Protein AF-A0A820ILN6-F1 (afdb_monomer_lite)

Structure (mmCIF, N/CA/C/O backbone):
data_AF-A0A820ILN6-F1
#
_entry.id   AF-A0A820ILN6-F1
#
loop_
_atom_site.group_PDB
_atom_site.id
_atom_site.type_symbol
_atom_site.label_atom_id
_atom_site.label_alt_id
_atom_site.label_comp_id
_atom_site.label_asym_id
_atom_site.label_entity_id
_atom_site.label_seq_id
_atom_site.pdbx_PDB_ins_code
_atom_site.Cartn_x
_atom_site.Cartn_y
_atom_site.Cartn_z
_atom_site.occupancy
_atom_site.B_iso_or_equiv
_atom_site.auth_seq_id
_atom_site.auth_comp_id
_atom_site.auth_asym_id
_atom_site.auth_atom_id
_atom_site.pdbx_PDB_model_num
ATOM 1 N N . MET A 1 1 ? 11.639 -10.991 -10.383 1.00 61.03 1 MET A N 1
ATOM 2 C CA . MET A 1 1 ? 11.183 -9.773 -9.674 1.00 61.03 1 MET A CA 1
ATOM 3 C C . MET A 1 1 ? 11.660 -8.541 -10.413 1.00 61.03 1 MET A C 1
ATOM 5 O O . MET A 1 1 ? 10.801 -7.845 -10.914 1.00 61.03 1 MET A O 1
ATOM 9 N N . ILE A 1 2 ? 12.972 -8.324 -10.571 1.00 66.06 2 ILE A N 1
ATOM 10 C CA . ILE A 1 2 ? 13.514 -7.172 -11.320 1.00 66.06 2 ILE A CA 1
ATOM 11 C C . ILE A 1 2 ? 13.077 -7.212 -12.797 1.00 66.06 2 ILE A C 1
ATOM 13 O O . ILE A 1 2 ? 12.361 -6.321 -13.225 1.00 66.06 2 ILE A O 1
ATOM 17 N N . ASP A 1 3 ? 13.330 -8.315 -13.508 1.00 73.56 3 ASP A N 1
ATOM 18 C CA . ASP A 1 3 ? 12.931 -8.454 -14.926 1.00 73.56 3 ASP A CA 1
ATOM 19 C C . ASP A 1 3 ? 11.408 -8.410 -15.146 1.00 73.56 3 ASP A C 1
ATOM 21 O O . ASP A 1 3 ? 10.919 -8.015 -16.197 1.00 73.56 3 ASP A O 1
ATOM 25 N N . LEU A 1 4 ? 10.634 -8.827 -14.137 1.00 80.00 4 LEU A N 1
ATOM 26 C CA . LEU A 1 4 ? 9.173 -8.763 -14.193 1.00 80.00 4 LEU A CA 1
ATOM 27 C C . LEU A 1 4 ? 8.667 -7.342 -13.922 1.00 80.00 4 LEU A C 1
ATOM 29 O O . LEU A 1 4 ? 7.604 -6.967 -14.403 1.00 80.00 4 LEU A O 1
ATOM 33 N N . ARG A 1 5 ? 9.416 -6.562 -13.137 1.00 83.75 5 ARG A N 1
ATOM 34 C CA . ARG A 1 5 ? 9.053 -5.198 -12.781 1.00 83.75 5 ARG A CA 1
ATOM 35 C C . ARG A 1 5 ? 9.126 -4.281 -13.982 1.00 83.75 5 ARG A C 1
ATOM 37 O O . ARG A 1 5 ? 8.207 -3.495 -14.114 1.00 83.75 5 ARG A O 1
ATOM 44 N N . GLU A 1 6 ? 10.119 -4.416 -14.859 1.00 84.31 6 GLU A N 1
ATOM 45 C CA . GLU A 1 6 ? 10.233 -3.582 -16.069 1.00 84.31 6 GLU A CA 1
ATOM 46 C C . GLU A 1 6 ? 8.938 -3.560 -16.900 1.00 84.31 6 GLU A C 1
ATOM 48 O O . GLU A 1 6 ? 8.554 -2.519 -17.425 1.00 84.31 6 GLU A O 1
ATOM 53 N N . ALA A 1 7 ? 8.227 -4.690 -16.965 1.00 87.06 7 ALA A N 1
ATOM 54 C CA . ALA A 1 7 ? 6.958 -4.806 -17.681 1.00 87.06 7 ALA A CA 1
ATOM 55 C C . ALA A 1 7 ? 5.720 -4.376 -16.865 1.00 87.06 7 ALA A C 1
ATOM 57 O O . ALA A 1 7 ? 4.650 -4.227 -17.447 1.00 87.06 7 ALA A O 1
ATOM 58 N N . HIS A 1 8 ? 5.851 -4.203 -15.545 1.00 90.69 8 HIS A N 1
ATOM 59 C CA . HIS A 1 8 ? 4.739 -4.037 -14.597 1.00 90.69 8 HIS A CA 1
ATOM 60 C C . HIS A 1 8 ? 5.032 -3.004 -13.487 1.00 90.69 8 HIS A C 1
ATOM 62 O O . HIS A 1 8 ? 4.732 -3.217 -12.306 1.00 90.69 8 HIS A O 1
ATOM 68 N N . ILE A 1 9 ? 5.710 -1.902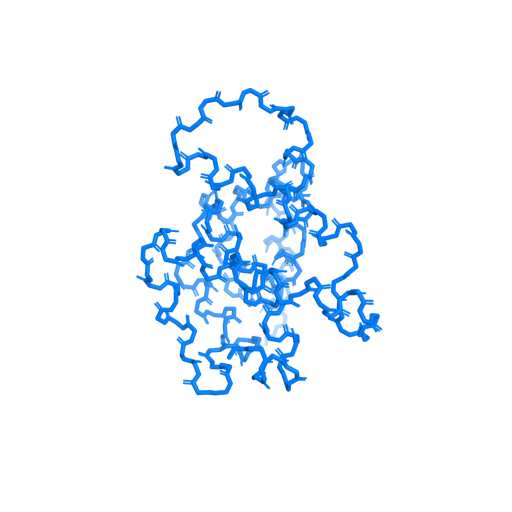 -13.828 1.00 92.12 9 ILE A N 1
ATOM 69 C CA . ILE A 1 9 ? 6.202 -0.920 -12.843 1.00 92.12 9 ILE A CA 1
ATOM 70 C C . ILE A 1 9 ? 5.052 -0.337 -12.014 1.00 92.12 9 ILE A C 1
ATOM 72 O O . ILE A 1 9 ? 5.174 -0.206 -10.794 1.00 92.12 9 ILE A O 1
ATOM 76 N N . GLU A 1 10 ? 3.931 -0.015 -12.656 1.00 91.69 10 GLU A N 1
ATOM 77 C CA . GLU A 1 10 ? 2.773 0.612 -12.016 1.00 91.69 10 GLU A CA 1
ATOM 78 C C . GLU A 1 10 ? 2.076 -0.343 -11.045 1.00 91.69 10 GLU A C 1
ATOM 80 O O . GLU A 1 10 ? 1.772 0.035 -9.911 1.00 91.69 10 GLU A O 1
ATOM 85 N N . GLU A 1 11 ? 1.913 -1.606 -11.429 1.00 93.56 11 GLU A N 1
ATOM 86 C CA . GLU A 1 11 ? 1.317 -2.640 -10.589 1.00 93.56 11 GLU A CA 1
ATOM 87 C C . GLU A 1 11 ? 2.199 -2.931 -9.374 1.00 93.56 11 GLU A C 1
ATOM 89 O O . GLU A 1 11 ? 1.701 -3.048 -8.252 1.00 93.56 11 GLU A O 1
ATOM 94 N N . PHE A 1 12 ? 3.524 -2.975 -9.552 1.00 94.44 12 PHE A N 1
ATOM 95 C CA . PHE A 1 12 ? 4.440 -3.114 -8.422 1.00 94.44 12 PHE A CA 1
ATOM 96 C C . PHE A 1 12 ? 4.459 -1.878 -7.517 1.00 94.44 12 PHE A C 1
ATOM 98 O O . PHE A 1 12 ? 4.624 -2.014 -6.302 1.00 94.44 12 PHE A O 1
ATOM 105 N N . ASN A 1 13 ? 4.305 -0.677 -8.071 1.00 94.94 13 ASN A N 1
ATOM 106 C CA . ASN A 1 13 ? 4.187 0.540 -7.272 1.00 94.94 13 ASN A CA 1
ATOM 107 C C . ASN A 1 13 ? 2.918 0.518 -6.420 1.00 94.94 13 ASN A C 1
ATOM 109 O O . ASN A 1 13 ? 2.958 0.816 -5.225 1.00 94.94 13 ASN A O 1
ATOM 113 N N . MET A 1 14 ? 1.805 0.097 -7.012 1.00 95.06 14 MET A N 1
ATOM 114 C CA . MET A 1 14 ? 0.543 -0.043 -6.304 1.00 95.06 14 MET A CA 1
ATOM 115 C C . MET A 1 14 ? 0.608 -1.127 -5.226 1.00 95.06 14 MET A C 1
ATOM 117 O O . MET A 1 14 ? 0.198 -0.886 -4.089 1.00 95.06 14 MET A O 1
ATOM 121 N N . LEU A 1 15 ? 1.209 -2.278 -5.546 1.00 95.44 15 LEU A N 1
ATOM 122 C CA . LEU A 1 15 ? 1.497 -3.334 -4.579 1.00 95.44 15 LEU A CA 1
ATOM 123 C C . LEU A 1 15 ? 2.282 -2.787 -3.384 1.00 95.44 15 LEU A C 1
ATOM 125 O O . LEU A 1 15 ? 1.942 -3.090 -2.244 1.00 95.44 15 LEU A O 1
ATOM 129 N N . LEU A 1 16 ? 3.310 -1.966 -3.624 1.00 96.62 16 LEU A N 1
ATOM 130 C CA . LEU A 1 16 ? 4.111 -1.389 -2.550 1.00 96.62 16 LEU A CA 1
ATOM 131 C C . LEU A 1 16 ? 3.291 -0.463 -1.645 1.00 96.62 16 LEU A C 1
ATOM 133 O O . LEU A 1 16 ? 3.384 -0.578 -0.424 1.00 96.62 16 LEU A O 1
ATOM 137 N N . ILE A 1 17 ? 2.487 0.435 -2.220 1.00 96.81 17 ILE A N 1
ATOM 138 C CA . ILE A 1 17 ? 1.637 1.355 -1.448 1.00 96.81 17 ILE A CA 1
ATOM 139 C C . ILE A 1 17 ? 0.646 0.567 -0.581 1.00 96.81 17 ILE A C 1
ATOM 141 O O . ILE A 1 17 ? 0.502 0.853 0.613 1.00 96.81 17 ILE A O 1
ATOM 145 N N . LEU A 1 18 ? -0.006 -0.444 -1.159 1.00 96.81 18 LEU A N 1
ATOM 146 C CA . LEU A 1 18 ? -0.985 -1.272 -0.456 1.00 96.81 18 LEU A CA 1
ATOM 147 C C . LEU A 1 18 ? -0.333 -2.126 0.633 1.00 96.81 18 LEU A C 1
ATOM 149 O O . LEU A 1 18 ? -0.839 -2.157 1.751 1.00 96.81 18 LEU A O 1
ATOM 153 N N . LEU A 1 19 ? 0.821 -2.741 0.361 1.00 96.69 19 LEU A N 1
ATOM 154 C CA . LEU A 1 19 ? 1.582 -3.502 1.357 1.00 96.69 19 LEU A CA 1
ATOM 155 C C . LEU A 1 19 ? 2.013 -2.642 2.539 1.00 96.69 19 LEU A C 1
ATOM 157 O O . LEU A 1 19 ? 1.853 -3.041 3.690 1.00 96.69 19 LEU A O 1
ATOM 161 N N . VAL A 1 20 ? 2.564 -1.458 2.271 1.00 97.31 20 VAL A N 1
ATOM 162 C CA . VAL A 1 20 ? 3.013 -0.554 3.334 1.00 97.31 20 VAL A CA 1
ATOM 163 C C . VAL A 1 20 ? 1.829 -0.062 4.164 1.00 97.31 20 VAL A C 1
ATOM 165 O O . VAL A 1 20 ? 1.936 0.036 5.386 1.00 97.31 20 VAL A O 1
ATOM 168 N N . THR A 1 21 ? 0.691 0.208 3.527 1.00 97.31 21 THR A N 1
ATOM 169 C CA . THR A 1 21 ? -0.533 0.608 4.230 1.00 97.31 21 THR A CA 1
ATOM 170 C C . THR A 1 21 ? -1.092 -0.534 5.078 1.00 97.31 21 THR A C 1
ATOM 172 O O . THR A 1 21 ? -1.435 -0.311 6.239 1.00 97.31 21 THR A O 1
ATOM 175 N N . ASP A 1 22 ? -1.130 -1.758 4.550 1.00 97.06 22 ASP A N 1
ATOM 176 C CA . ASP A 1 22 ? -1.593 -2.939 5.283 1.00 97.06 22 ASP A CA 1
ATOM 177 C C . ASP A 1 22 ? -0.718 -3.240 6.506 1.00 97.06 22 ASP A C 1
ATOM 179 O O . ASP A 1 22 ? -1.223 -3.458 7.607 1.00 97.06 22 ASP A O 1
ATOM 183 N N . LEU A 1 23 ? 0.605 -3.137 6.358 1.00 95.56 23 LEU A N 1
ATOM 184 C CA . LEU A 1 23 ? 1.549 -3.257 7.473 1.00 95.56 23 LEU A CA 1
ATOM 185 C C . LEU A 1 23 ? 1.325 -2.193 8.560 1.00 95.56 23 LEU A C 1
ATOM 187 O O . LEU A 1 23 ? 1.593 -2.447 9.732 1.00 95.56 23 LEU A O 1
ATOM 191 N N . LEU A 1 24 ? 0.854 -1.000 8.189 1.00 94.25 24 LEU A N 1
ATOM 192 C CA . LEU A 1 24 ? 0.630 0.097 9.129 1.00 94.25 24 LEU A CA 1
ATOM 193 C C . LEU A 1 24 ? -0.719 0.039 9.845 1.00 94.25 24 LEU A C 1
ATOM 195 O O . LEU A 1 24 ? -0.784 0.398 11.022 1.00 94.25 24 LEU A O 1
ATOM 199 N N . PHE A 1 25 ? -1.780 -0.329 9.129 1.00 94.69 25 PHE A N 1
ATOM 200 C CA . PHE A 1 25 ? -3.157 -0.115 9.579 1.00 94.69 25 PHE A CA 1
ATOM 201 C C . PHE A 1 25 ? -4.057 -1.343 9.479 1.00 94.69 25 PHE A C 1
ATOM 203 O O . PHE A 1 25 ? -5.156 -1.279 10.015 1.00 94.69 25 PHE A O 1
ATOM 210 N N . LYS A 1 26 ? -3.606 -2.437 8.848 1.00 95.19 26 LYS A N 1
ATOM 211 C CA . LYS A 1 26 ? -4.407 -3.635 8.545 1.00 95.19 26 LYS A CA 1
ATOM 212 C C . LYS A 1 26 ? -5.645 -3.301 7.721 1.00 95.19 26 LYS A C 1
ATOM 214 O O . LYS A 1 26 ? -6.719 -3.041 8.260 1.00 95.19 26 LYS A O 1
ATOM 219 N N . ILE A 1 27 ? -5.487 -3.283 6.402 1.00 95.75 27 ILE A N 1
ATOM 220 C CA . ILE A 1 27 ? -6.609 -2.990 5.505 1.00 95.75 27 ILE A CA 1
ATOM 221 C C . ILE A 1 27 ? -7.633 -4.126 5.658 1.00 95.75 27 ILE A C 1
ATOM 223 O O . ILE A 1 27 ? -7.222 -5.285 5.658 1.00 95.75 27 ILE A O 1
ATOM 227 N N . PRO A 1 28 ? -8.941 -3.842 5.794 1.00 95.50 28 PRO A N 1
ATOM 228 C CA . PRO A 1 28 ? -9.945 -4.901 5.812 1.00 95.50 28 PRO A CA 1
ATOM 229 C C . PRO A 1 28 ? -9.848 -5.772 4.557 1.00 95.50 28 PRO A C 1
ATOM 231 O O . PRO A 1 28 ? -9.809 -5.239 3.447 1.00 95.50 28 PRO A O 1
ATOM 234 N N . ASP A 1 29 ? -9.847 -7.095 4.729 1.00 94.06 29 ASP A N 1
ATOM 235 C CA . ASP A 1 29 ? -9.636 -8.049 3.631 1.00 94.06 29 ASP A CA 1
ATOM 236 C C . ASP A 1 29 ? -10.633 -7.846 2.482 1.00 94.06 29 ASP A C 1
ATOM 238 O O . ASP A 1 29 ? -10.255 -7.894 1.314 1.00 94.06 29 ASP A O 1
ATOM 242 N N . GLU A 1 30 ? -11.894 -7.542 2.804 1.00 93.94 30 GLU A N 1
ATOM 243 C CA . GLU A 1 30 ? -12.939 -7.265 1.811 1.00 93.94 30 GLU A CA 1
ATOM 244 C C . GLU A 1 30 ? -12.611 -6.024 0.964 1.00 93.94 30 GLU A C 1
ATOM 246 O O . GLU A 1 30 ? -12.763 -6.041 -0.259 1.00 93.94 30 GLU A O 1
ATOM 251 N N . LEU A 1 31 ? -12.114 -4.953 1.599 1.00 94.38 31 LEU A N 1
ATOM 252 C CA . LEU A 1 31 ? -11.683 -3.744 0.894 1.00 94.38 31 LEU A CA 1
ATOM 253 C C . LEU A 1 31 ? -10.467 -4.033 0.026 1.00 94.38 31 LEU A C 1
ATOM 255 O O . LEU A 1 31 ? -10.400 -3.581 -1.112 1.00 94.38 31 LEU A O 1
ATOM 259 N N . LEU A 1 32 ? -9.508 -4.775 0.568 1.00 95.00 32 LEU A N 1
ATOM 260 C CA . LEU A 1 32 ? -8.281 -5.117 -0.124 1.00 95.00 32 LEU A CA 1
ATOM 261 C C . LEU A 1 32 ? -8.555 -5.970 -1.368 1.00 95.00 32 LEU A C 1
ATOM 263 O O . LEU A 1 32 ? -8.007 -5.677 -2.428 1.00 95.00 32 LEU A O 1
ATOM 267 N N . ASP A 1 33 ? -9.432 -6.971 -1.271 1.00 93.62 33 ASP A N 1
ATOM 268 C CA . ASP A 1 33 ? -9.833 -7.796 -2.414 1.00 93.62 33 ASP A CA 1
ATOM 269 C C . ASP A 1 33 ? -10.549 -6.962 -3.484 1.00 93.62 33 ASP A C 1
ATOM 271 O O . ASP A 1 33 ? -10.202 -7.040 -4.665 1.00 93.62 33 ASP A O 1
ATOM 275 N N . ASN A 1 34 ? -11.462 -6.075 -3.068 1.00 93.50 34 ASN A N 1
ATOM 276 C CA . ASN A 1 34 ? -12.150 -5.171 -3.987 1.00 93.50 34 ASN A CA 1
ATOM 277 C C . ASN A 1 34 ? -11.190 -4.191 -4.676 1.00 93.50 34 ASN A C 1
ATOM 279 O O . ASN A 1 34 ? -11.305 -3.966 -5.879 1.00 93.50 34 ASN A O 1
ATOM 283 N N . VAL A 1 35 ? -10.220 -3.644 -3.939 1.00 93.69 35 VAL A N 1
ATOM 284 C CA . VAL A 1 35 ? -9.171 -2.789 -4.503 1.00 93.69 35 VAL A CA 1
ATOM 285 C C . VAL A 1 35 ? -8.364 -3.560 -5.536 1.00 93.69 35 VAL A C 1
ATOM 287 O O . VAL A 1 35 ? -8.189 -3.065 -6.643 1.00 93.69 35 VAL A O 1
ATOM 290 N N . MET A 1 36 ? -7.923 -4.781 -5.216 1.00 93.50 36 MET A N 1
ATOM 291 C CA . MET A 1 36 ? -7.149 -5.597 -6.153 1.00 93.50 36 MET A CA 1
ATOM 292 C C . MET A 1 36 ? -7.935 -5.957 -7.422 1.00 93.50 36 MET A C 1
ATOM 294 O O . MET A 1 36 ? -7.332 -6.064 -8.493 1.00 93.50 36 MET A O 1
ATOM 298 N N . ASP A 1 37 ? -9.255 -6.138 -7.318 1.00 91.38 37 ASP A N 1
ATOM 299 C CA . ASP A 1 37 ? -10.140 -6.336 -8.471 1.00 91.38 37 ASP A CA 1
ATOM 300 C C . ASP A 1 37 ? -10.222 -5.094 -9.355 1.00 91.38 37 ASP A C 1
ATOM 302 O O . ASP A 1 37 ? -10.011 -5.185 -10.566 1.00 91.38 37 ASP A O 1
ATOM 306 N N . VAL A 1 38 ? -10.514 -3.939 -8.749 1.00 90.69 38 VAL A N 1
ATOM 307 C CA . VAL A 1 38 ? -10.711 -2.665 -9.456 1.00 90.69 38 VAL A CA 1
ATOM 308 C C . VAL A 1 38 ? -9.425 -2.202 -10.131 1.00 90.69 38 VAL A C 1
ATOM 310 O O . VAL A 1 38 ? -9.468 -1.663 -11.234 1.00 90.69 38 VAL A O 1
ATOM 313 N N . THR A 1 39 ? -8.278 -2.423 -9.494 1.00 89.31 39 THR A N 1
ATOM 314 C CA . THR A 1 39 ? -6.981 -2.005 -10.030 1.00 89.31 39 THR A CA 1
ATOM 315 C C . THR A 1 39 ? -6.273 -3.084 -10.842 1.00 89.31 39 THR A C 1
ATOM 317 O O . THR A 1 39 ? -5.176 -2.851 -11.343 1.00 89.31 39 THR A O 1
ATOM 320 N N . HIS A 1 40 ? -6.894 -4.258 -10.990 1.00 88.50 40 HIS A N 1
ATOM 321 C CA . HIS A 1 40 ? -6.380 -5.397 -11.753 1.00 88.50 40 HIS A CA 1
ATOM 322 C C . HIS A 1 40 ? -5.005 -5.921 -11.298 1.00 88.50 40 HIS A C 1
ATOM 324 O O . HIS A 1 40 ? -4.300 -6.567 -12.070 1.00 88.50 40 HIS A O 1
ATOM 330 N N . ILE A 1 41 ? -4.636 -5.723 -10.028 1.00 91.56 41 ILE A N 1
ATOM 331 C CA . ILE A 1 41 ? -3.343 -6.175 -9.482 1.00 91.56 41 ILE A CA 1
ATOM 332 C C . ILE A 1 41 ? -3.400 -7.555 -8.813 1.00 91.56 41 ILE A C 1
ATOM 334 O O . ILE A 1 41 ? -2.419 -7.968 -8.197 1.00 91.56 41 ILE A O 1
ATOM 338 N N . LYS A 1 42 ? -4.520 -8.293 -8.900 1.00 90.25 42 LYS A N 1
ATOM 339 C CA . LYS A 1 42 ? -4.631 -9.658 -8.333 1.00 90.25 42 LYS A CA 1
ATOM 340 C C . LYS A 1 42 ? -3.502 -10.584 -8.799 1.00 90.25 42 LYS A C 1
ATOM 342 O O . LYS A 1 42 ? -3.080 -11.475 -8.056 1.00 90.25 42 LYS A O 1
ATOM 347 N N . SER A 1 43 ? -2.979 -10.338 -9.997 1.00 88.69 43 SER A N 1
ATOM 348 C CA . SER A 1 43 ? -1.776 -10.976 -10.514 1.00 88.69 43 SER A CA 1
ATOM 349 C C . SER A 1 43 ? -0.825 -9.958 -11.129 1.00 88.69 43 SER A C 1
ATOM 351 O O . SER A 1 43 ? -1.260 -9.120 -11.911 1.00 88.69 43 SER A O 1
ATOM 353 N N . ILE A 1 44 ? 0.472 -10.093 -10.854 1.00 89.12 44 ILE A N 1
ATOM 354 C CA . ILE A 1 44 ? 1.529 -9.362 -11.565 1.00 89.12 44 ILE A CA 1
ATOM 355 C C . ILE A 1 44 ? 2.391 -10.395 -12.282 1.00 89.12 44 ILE A C 1
ATOM 357 O O . ILE A 1 44 ? 3.108 -11.171 -11.642 1.00 89.12 44 ILE A O 1
ATOM 361 N N . GLY A 1 45 ? 2.269 -10.472 -13.608 1.00 85.69 45 GLY A N 1
ATOM 362 C CA . GLY A 1 45 ? 2.763 -11.609 -14.385 1.00 85.69 45 GLY A CA 1
ATOM 363 C C . GLY A 1 45 ? 2.252 -12.939 -13.824 1.00 85.69 45 GLY A C 1
ATOM 364 O O . GLY A 1 45 ? 1.051 -13.181 -13.765 1.00 85.69 45 GLY A O 1
ATOM 365 N N . ASN A 1 46 ? 3.173 -13.786 -13.358 1.00 84.38 46 ASN A N 1
ATOM 366 C CA . ASN A 1 46 ? 2.851 -15.091 -12.765 1.00 84.38 46 ASN A CA 1
ATOM 367 C C . ASN A 1 46 ? 2.703 -15.059 -11.230 1.00 84.38 46 ASN A C 1
ATOM 369 O O . ASN A 1 46 ? 2.547 -16.109 -10.606 1.00 84.38 46 ASN A O 1
ATOM 373 N N . LEU A 1 47 ? 2.812 -13.887 -10.598 1.00 86.56 47 LEU A N 1
ATOM 374 C CA . LEU A 1 47 ? 2.717 -13.742 -9.146 1.00 86.56 47 LEU A CA 1
ATOM 375 C C . LEU A 1 47 ? 1.265 -13.518 -8.739 1.00 86.56 47 LEU A C 1
ATOM 377 O O . LEU A 1 47 ? 0.662 -12.534 -9.151 1.00 86.56 47 LEU A O 1
ATOM 381 N N . ASN A 1 48 ? 0.725 -14.394 -7.892 1.00 90.00 48 ASN A N 1
ATOM 382 C CA . ASN A 1 48 ? -0.576 -14.184 -7.265 1.00 90.00 48 ASN A CA 1
ATOM 383 C C . ASN A 1 48 ? -0.408 -13.308 -6.015 1.00 90.00 48 ASN A C 1
ATOM 385 O O . ASN A 1 48 ? 0.177 -13.730 -5.013 1.00 90.00 48 ASN A O 1
ATOM 389 N N . ILE A 1 49 ? -0.924 -12.085 -6.094 1.00 92.25 49 ILE A N 1
ATOM 390 C CA . ILE A 1 49 ? -0.735 -11.047 -5.082 1.00 92.25 49 ILE A CA 1
ATOM 391 C C . ILE A 1 49 ? -1.601 -11.280 -3.843 1.00 92.25 49 ILE A C 1
ATOM 393 O O . ILE A 1 49 ? -1.181 -10.943 -2.737 1.00 92.25 49 ILE A O 1
ATOM 397 N N . ALA A 1 50 ? -2.747 -11.950 -3.971 1.00 90.38 50 ALA A N 1
ATOM 398 C CA . ALA A 1 50 ? -3.592 -12.263 -2.820 1.00 90.38 50 ALA A CA 1
ATOM 399 C C . ALA A 1 50 ? -2.842 -13.106 -1.768 1.00 90.38 50 ALA A C 1
ATOM 401 O O . ALA A 1 50 ? -2.965 -12.872 -0.567 1.00 90.38 50 ALA A O 1
ATOM 402 N N . HIS A 1 51 ? -1.977 -14.032 -2.203 1.00 91.12 51 HIS A N 1
ATOM 403 C CA . HIS A 1 51 ? -1.142 -14.819 -1.286 1.00 91.12 51 HIS A CA 1
ATOM 404 C C . HIS A 1 51 ? -0.104 -13.980 -0.539 1.00 91.12 51 HIS A C 1
ATOM 406 O O . HIS A 1 51 ? 0.260 -14.318 0.586 1.00 91.12 51 HIS A O 1
ATOM 412 N N . VAL A 1 52 ? 0.362 -12.884 -1.140 1.00 93.31 52 VAL A N 1
ATOM 413 C CA . VAL A 1 52 ? 1.281 -11.956 -0.479 1.00 93.31 52 VAL A CA 1
ATOM 414 C C . VAL A 1 52 ? 0.570 -11.281 0.695 1.00 93.31 52 VAL A C 1
ATOM 416 O O . VAL A 1 52 ? 1.111 -11.239 1.799 1.00 93.31 52 VAL A O 1
ATOM 419 N N . PHE A 1 53 ? -0.668 -10.826 0.505 1.00 94.06 53 PHE A N 1
ATOM 420 C CA . PHE A 1 53 ? -1.449 -10.204 1.576 1.00 94.06 53 PHE A CA 1
ATOM 421 C C . PHE A 1 53 ? -1.945 -11.187 2.646 1.00 94.06 53 PHE A C 1
ATOM 423 O O . PHE A 1 53 ? -2.137 -10.789 3.792 1.00 94.06 53 PHE A O 1
ATOM 430 N N . ALA A 1 54 ? -2.064 -12.472 2.319 1.00 92.94 54 ALA A N 1
ATOM 431 C CA . ALA A 1 54 ? -2.360 -13.521 3.294 1.00 92.94 54 ALA A CA 1
ATOM 432 C C . ALA A 1 54 ? -1.137 -13.958 4.129 1.00 92.94 54 ALA A C 1
ATOM 434 O O . ALA A 1 54 ? -1.289 -14.718 5.086 1.00 92.94 54 ALA A O 1
ATOM 435 N N . SER A 1 55 ? 0.076 -13.529 3.763 1.00 94.31 55 SER A N 1
ATOM 436 C CA . SER A 1 55 ? 1.295 -13.904 4.485 1.00 94.31 55 SER A CA 1
ATOM 437 C C . SER A 1 55 ? 1.477 -13.152 5.806 1.00 94.31 55 SER A C 1
ATOM 439 O O . SER A 1 55 ? 0.800 -12.161 6.083 1.00 94.31 55 SER A O 1
ATOM 441 N N . ASP A 1 56 ? 2.393 -13.634 6.646 1.00 94.62 56 ASP A N 1
ATOM 442 C CA . ASP A 1 56 ? 2.742 -12.950 7.886 1.00 94.62 56 ASP A CA 1
ATOM 443 C C . ASP A 1 56 ? 3.440 -11.601 7.632 1.00 94.62 56 ASP A C 1
ATOM 445 O O . ASP A 1 56 ? 3.983 -11.321 6.559 1.00 94.62 56 ASP A O 1
ATOM 449 N N . ASP A 1 57 ? 3.441 -10.749 8.656 1.00 93.62 57 ASP A N 1
ATOM 450 C CA . ASP A 1 57 ? 3.977 -9.391 8.557 1.00 93.62 57 ASP A CA 1
ATOM 451 C C . ASP A 1 57 ? 5.477 -9.349 8.262 1.00 93.62 57 ASP A C 1
ATOM 453 O O . ASP A 1 57 ? 5.951 -8.397 7.638 1.00 93.62 57 ASP A O 1
ATOM 457 N N . GLN A 1 58 ? 6.231 -10.375 8.668 1.00 93.44 58 GLN A N 1
ATOM 458 C CA . GLN A 1 58 ? 7.655 -10.457 8.373 1.00 93.44 58 GLN A CA 1
ATOM 459 C C . GLN A 1 58 ? 7.867 -10.653 6.874 1.00 93.44 58 GLN A C 1
ATOM 461 O O . GLN A 1 58 ? 8.664 -9.933 6.265 1.00 93.44 58 GLN A O 1
ATOM 466 N N . LEU A 1 59 ? 7.131 -11.585 6.267 1.00 94.00 59 LEU A N 1
ATOM 467 C CA . LEU A 1 59 ? 7.209 -11.835 4.834 1.00 94.00 59 LEU A CA 1
ATOM 468 C C . LEU A 1 59 ? 6.702 -10.632 4.029 1.00 94.00 59 LEU A C 1
ATOM 470 O O . LEU A 1 59 ? 7.385 -10.196 3.098 1.00 94.00 59 LEU A O 1
ATOM 474 N N . LYS A 1 60 ? 5.576 -10.028 4.427 1.00 95.38 60 LYS A N 1
ATOM 475 C CA . LYS A 1 60 ? 5.074 -8.778 3.828 1.00 95.38 60 LYS A CA 1
ATOM 476 C C . LYS A 1 60 ? 6.122 -7.674 3.856 1.00 95.38 60 LYS A C 1
ATOM 478 O O . LYS A 1 60 ? 6.361 -7.026 2.838 1.00 95.38 60 LYS A O 1
ATOM 483 N N . LEU A 1 61 ? 6.780 -7.479 4.998 1.00 95.56 61 LEU A N 1
ATOM 484 C CA . LEU A 1 61 ? 7.820 -6.469 5.152 1.00 95.56 61 LEU A CA 1
ATOM 485 C C . LEU A 1 61 ? 9.026 -6.764 4.255 1.00 95.56 61 LEU A C 1
ATOM 487 O O . LEU A 1 61 ? 9.532 -5.848 3.606 1.00 95.56 61 LEU A O 1
ATOM 491 N N . MET A 1 62 ? 9.470 -8.020 4.164 1.00 94.56 62 MET A N 1
ATOM 492 C CA . MET A 1 62 ? 10.554 -8.420 3.258 1.00 94.56 62 MET A CA 1
ATOM 493 C C . MET A 1 62 ? 10.203 -8.138 1.793 1.00 94.56 62 MET A C 1
ATOM 495 O O . MET A 1 62 ? 11.018 -7.561 1.070 1.00 94.56 62 MET A O 1
ATOM 499 N N . ILE A 1 63 ? 8.987 -8.488 1.367 1.00 94.75 63 ILE A N 1
ATOM 500 C CA . ILE A 1 63 ? 8.507 -8.242 0.003 1.00 94.75 63 ILE A CA 1
ATOM 501 C C . ILE A 1 63 ? 8.424 -6.740 -0.268 1.00 94.75 63 ILE A C 1
ATOM 503 O O . ILE A 1 63 ? 8.987 -6.277 -1.257 1.00 94.75 63 ILE A O 1
ATOM 507 N N . ALA A 1 64 ? 7.809 -5.962 0.625 1.00 96.38 64 ALA A N 1
ATOM 508 C CA . ALA A 1 64 ? 7.709 -4.511 0.481 1.00 96.38 64 ALA A CA 1
ATOM 509 C C . ALA A 1 64 ? 9.096 -3.853 0.378 1.00 96.38 64 ALA A C 1
ATOM 511 O O . ALA A 1 64 ? 9.321 -2.973 -0.449 1.00 96.38 64 ALA A O 1
ATOM 512 N N . SER A 1 65 ? 10.062 -4.335 1.157 1.00 95.50 65 SER A N 1
ATOM 513 C CA . SER A 1 65 ? 11.444 -3.845 1.128 1.00 95.50 65 SER A CA 1
ATOM 514 C C . SER A 1 65 ? 12.150 -4.159 -0.186 1.00 95.50 65 SER A C 1
ATOM 516 O O . SER A 1 65 ? 12.869 -3.314 -0.717 1.00 95.50 65 SER A O 1
ATOM 518 N N . LEU A 1 66 ? 11.923 -5.358 -0.730 1.00 94.25 66 LEU A N 1
ATOM 519 C CA . LEU A 1 66 ? 12.460 -5.763 -2.024 1.00 94.25 66 LEU A CA 1
ATOM 520 C C . LEU A 1 66 ? 11.857 -4.927 -3.159 1.00 94.25 66 LEU A C 1
ATOM 522 O O . LEU A 1 66 ? 12.601 -4.395 -3.977 1.00 94.25 66 LEU A O 1
ATOM 526 N N . VAL A 1 67 ? 10.531 -4.754 -3.176 1.00 94.81 67 VAL A N 1
ATOM 527 C CA . VAL A 1 67 ? 9.842 -3.924 -4.179 1.00 94.81 67 VAL A CA 1
ATOM 528 C C . VAL A 1 67 ? 10.312 -2.472 -4.093 1.00 94.81 67 VAL A C 1
ATOM 530 O O . VAL A 1 67 ? 10.593 -1.858 -5.118 1.00 94.81 67 VAL A O 1
ATOM 533 N N . HIS A 1 68 ? 10.469 -1.932 -2.883 1.00 96.06 68 HIS A N 1
ATOM 534 C CA . HIS A 1 68 ? 10.996 -0.586 -2.671 1.00 96.06 68 HIS A CA 1
ATOM 535 C C . HIS A 1 68 ? 12.444 -0.435 -3.165 1.00 96.06 68 HIS A C 1
ATOM 537 O O . HIS A 1 68 ? 12.793 0.578 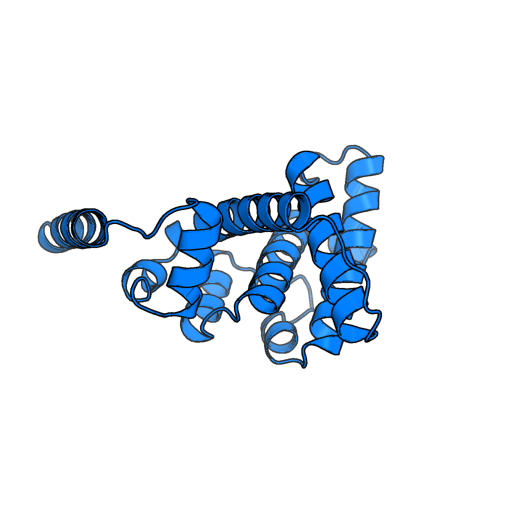-3.770 1.00 96.06 68 HIS A O 1
ATOM 543 N N . ALA A 1 69 ? 13.298 -1.439 -2.940 1.00 94.12 69 ALA A N 1
ATOM 544 C CA . ALA A 1 69 ? 14.660 -1.441 -3.468 1.00 94.12 69 ALA A CA 1
ATOM 545 C C . ALA A 1 69 ? 14.676 -1.449 -5.004 1.00 94.12 69 ALA A C 1
ATOM 547 O O . ALA A 1 69 ? 15.482 -0.740 -5.597 1.00 94.12 69 ALA A O 1
ATOM 548 N N . SER A 1 70 ? 13.766 -2.184 -5.648 1.00 92.25 70 SER A N 1
ATOM 549 C CA . SER A 1 70 ? 13.605 -2.131 -7.104 1.00 92.25 70 SER A CA 1
ATOM 550 C C . SER A 1 70 ? 13.075 -0.775 -7.579 1.00 92.25 70 SER A C 1
ATOM 552 O O . SER A 1 70 ? 13.611 -0.225 -8.527 1.00 92.25 70 SER A O 1
ATOM 554 N N . ALA A 1 71 ? 12.118 -0.169 -6.870 1.00 93.31 71 ALA A N 1
ATOM 555 C CA . ALA A 1 71 ? 11.611 1.168 -7.195 1.00 93.31 71 ALA A CA 1
ATOM 556 C C . ALA A 1 71 ? 12.684 2.266 -7.120 1.00 93.31 71 ALA A C 1
ATOM 558 O O . ALA A 1 71 ? 12.571 3.301 -7.775 1.00 93.31 71 ALA A O 1
ATOM 559 N N . ARG A 1 72 ? 13.743 2.047 -6.330 1.00 93.75 72 ARG A N 1
ATOM 560 C CA . ARG A 1 72 ? 14.908 2.933 -6.313 1.00 93.75 72 ARG A CA 1
ATOM 561 C C . ARG A 1 72 ? 15.654 2.916 -7.647 1.00 93.75 72 ARG A C 1
ATOM 563 O O . ARG A 1 72 ? 16.103 3.975 -8.063 1.00 93.75 72 ARG A O 1
ATOM 570 N N . ILE A 1 73 ? 15.782 1.750 -8.283 1.00 91.94 73 ILE A N 1
ATOM 571 C CA . ILE A 1 73 ? 16.449 1.607 -9.585 1.00 91.94 73 ILE A CA 1
ATOM 572 C C . ILE A 1 73 ? 15.686 2.431 -10.620 1.00 91.94 73 ILE A C 1
ATOM 574 O O . ILE A 1 73 ? 16.272 3.327 -11.214 1.00 91.94 73 ILE A O 1
ATOM 578 N N . ASP A 1 74 ? 14.368 2.236 -10.718 1.00 91.25 74 ASP A N 1
ATOM 579 C CA . ASP A 1 74 ? 13.513 2.998 -11.635 1.00 91.25 74 ASP A CA 1
ATOM 580 C C . ASP A 1 74 ? 13.660 4.514 -11.443 1.00 91.25 74 ASP A C 1
ATOM 582 O O . ASP A 1 74 ? 13.678 5.276 -12.407 1.00 91.25 74 ASP A O 1
ATOM 586 N N . ARG A 1 75 ? 13.768 4.969 -10.188 1.00 91.31 75 ARG A N 1
ATOM 587 C CA . ARG A 1 75 ? 13.959 6.387 -9.870 1.00 91.31 75 ARG A CA 1
ATOM 588 C C . ARG A 1 75 ? 15.347 6.876 -10.274 1.00 91.31 75 ARG A C 1
ATOM 590 O O . ARG A 1 75 ? 15.461 7.939 -10.874 1.00 91.31 75 ARG A O 1
ATOM 597 N N . ASP A 1 76 ? 16.390 6.122 -9.937 1.00 91.56 76 ASP A N 1
ATOM 598 C CA . ASP A 1 76 ? 17.774 6.468 -10.267 1.00 91.56 76 ASP A CA 1
ATOM 599 C C . ASP A 1 76 ? 17.983 6.473 -11.808 1.00 91.56 76 ASP A C 1
ATOM 601 O O . ASP A 1 76 ? 18.802 7.240 -12.319 1.00 91.56 76 ASP A O 1
ATOM 605 N N . GLU A 1 77 ? 17.174 5.710 -12.556 1.00 91.19 77 GLU A N 1
ATOM 606 C CA . GLU A 1 77 ? 17.103 5.689 -14.027 1.00 91.19 77 GLU A CA 1
ATOM 607 C C . GLU A 1 77 ? 16.110 6.702 -14.640 1.00 91.19 77 GLU A C 1
ATOM 609 O O . GLU A 1 77 ? 16.048 6.842 -15.860 1.00 91.19 77 GLU A O 1
ATOM 614 N N . ASN A 1 78 ? 15.377 7.469 -13.823 1.00 88.50 78 ASN A N 1
ATOM 615 C CA . ASN A 1 78 ? 14.331 8.419 -14.239 1.00 88.50 78 ASN A CA 1
ATOM 616 C C . ASN A 1 78 ? 13.210 7.794 -15.094 1.00 88.50 78 ASN A C 1
ATOM 618 O O . ASN A 1 78 ? 12.734 8.405 -16.056 1.00 88.50 78 ASN A O 1
ATOM 622 N N . HIS A 1 79 ? 12.771 6.583 -14.751 1.00 91.06 79 HIS A N 1
ATOM 623 C CA . HIS A 1 79 ? 11.661 5.928 -15.435 1.00 91.06 79 HIS A CA 1
ATOM 624 C C . HIS A 1 79 ? 10.359 6.759 -15.312 1.00 91.06 79 HIS A C 1
ATOM 626 O O . HIS A 1 79 ? 10.053 7.237 -14.217 1.00 91.06 79 HIS A O 1
ATOM 632 N N . PRO A 1 80 ? 9.540 6.908 -16.377 1.00 88.06 80 PRO A N 1
ATOM 633 C CA . PRO A 1 80 ? 8.319 7.727 -16.349 1.00 88.06 80 PRO A CA 1
ATOM 634 C C . PRO A 1 80 ? 7.320 7.360 -15.245 1.00 88.06 80 PRO A C 1
ATOM 636 O O . PRO A 1 80 ? 6.733 8.241 -14.625 1.00 88.06 80 PRO A O 1
ATOM 639 N N . SER A 1 81 ? 7.154 6.062 -14.986 1.00 89.50 81 SER A N 1
ATOM 640 C CA . SER A 1 81 ? 6.268 5.539 -13.935 1.00 89.50 81 SER A CA 1
ATOM 641 C C . SER A 1 81 ? 6.960 5.391 -12.569 1.00 89.50 81 SER A C 1
ATOM 643 O O . SER A 1 81 ? 6.419 4.735 -11.682 1.00 89.50 81 SER A O 1
ATOM 645 N N . ALA A 1 82 ? 8.166 5.939 -12.375 1.00 90.31 82 ALA A N 1
ATOM 646 C CA . ALA A 1 82 ? 8.825 5.928 -11.070 1.00 90.31 82 ALA A CA 1
ATOM 647 C C . ALA A 1 82 ? 8.050 6.780 -10.051 1.00 90.31 82 ALA A C 1
ATOM 649 O O . ALA A 1 82 ? 7.369 7.748 -10.394 1.00 90.31 82 ALA A O 1
ATOM 650 N N . PHE A 1 83 ? 8.173 6.441 -8.766 1.00 92.19 83 PHE A N 1
ATOM 651 C CA . PHE A 1 83 ? 7.581 7.261 -7.713 1.00 92.19 83 PHE A CA 1
ATOM 652 C C . PHE A 1 83 ? 8.159 8.673 -7.715 1.00 92.19 83 PHE A C 1
ATOM 654 O O . PHE A 1 83 ? 9.373 8.863 -7.799 1.00 92.19 83 PHE A O 1
ATOM 661 N N . TYR A 1 84 ? 7.292 9.657 -7.489 1.00 93.06 84 TYR A N 1
ATOM 662 C CA . TYR A 1 84 ? 7.743 11.007 -7.192 1.00 93.06 84 TYR A CA 1
ATOM 663 C C . TYR A 1 84 ? 8.507 11.041 -5.857 1.00 93.06 84 TYR A C 1
ATOM 665 O O . TYR A 1 84 ? 8.198 10.300 -4.916 1.00 93.06 84 TYR A O 1
ATOM 673 N N . ASP A 1 85 ? 9.490 11.939 -5.752 1.00 92.81 85 ASP A N 1
ATOM 674 C CA . ASP A 1 85 ? 10.479 11.940 -4.663 1.00 92.81 85 ASP A CA 1
ATOM 675 C C . ASP A 1 85 ? 9.867 11.909 -3.264 1.00 92.81 85 ASP A C 1
ATOM 677 O O . ASP A 1 85 ? 10.328 11.190 -2.375 1.00 92.81 85 ASP A O 1
ATOM 681 N N . LYS A 1 86 ? 8.813 12.696 -3.051 1.00 94.69 86 LYS A N 1
ATOM 682 C CA . LYS A 1 86 ? 8.180 12.823 -1.739 1.00 94.69 86 LYS A CA 1
ATOM 683 C C . LYS A 1 86 ? 7.493 11.522 -1.297 1.00 94.69 86 LYS A C 1
ATOM 685 O O . LYS A 1 86 ? 7.612 11.168 -0.123 1.00 94.69 86 LYS A O 1
ATOM 690 N N . LEU A 1 87 ? 6.856 10.775 -2.199 1.00 95.50 87 LEU A N 1
ATOM 691 C CA . LEU A 1 87 ? 6.287 9.462 -1.880 1.00 95.50 87 LEU A CA 1
ATOM 692 C C . LEU A 1 87 ? 7.374 8.412 -1.689 1.00 95.50 87 LEU A C 1
ATOM 694 O O . LEU A 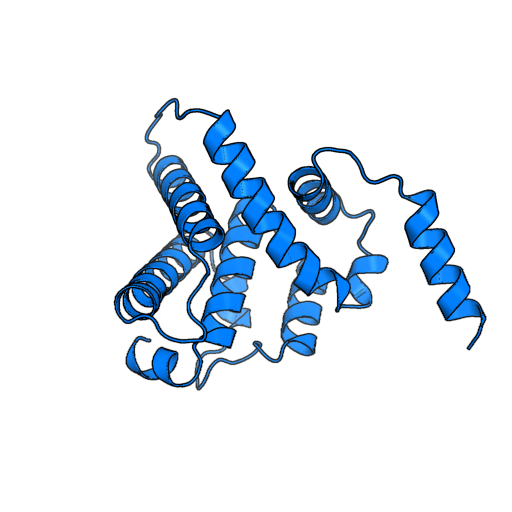1 87 ? 7.345 7.697 -0.690 1.00 95.50 87 LEU A O 1
ATOM 698 N N . PHE A 1 88 ? 8.369 8.370 -2.578 1.00 96.62 88 PHE A N 1
ATOM 699 C CA . PHE A 1 88 ? 9.492 7.441 -2.455 1.00 96.62 88 PHE A CA 1
ATOM 700 C C . PHE A 1 88 ? 10.193 7.576 -1.091 1.00 96.62 88 PHE A C 1
ATOM 702 O O . PHE A 1 88 ? 10.367 6.599 -0.358 1.00 96.62 88 PHE A O 1
ATOM 709 N N . ASN A 1 89 ? 10.519 8.809 -0.695 1.00 95.88 89 ASN A N 1
ATOM 710 C CA . ASN A 1 89 ? 11.146 9.086 0.597 1.00 95.88 89 ASN A CA 1
ATOM 711 C C . ASN A 1 89 ? 10.223 8.738 1.778 1.00 95.88 89 ASN A C 1
ATOM 713 O O . ASN A 1 89 ? 10.692 8.253 2.808 1.00 95.88 89 ASN A O 1
ATOM 717 N N . SER A 1 90 ? 8.911 8.939 1.638 1.00 96.62 90 SER A N 1
ATOM 718 C CA . SER A 1 90 ? 7.939 8.581 2.679 1.00 96.62 90 SER A CA 1
ATOM 719 C C . SER A 1 90 ? 7.849 7.069 2.879 1.00 96.62 90 SER A C 1
ATOM 721 O O . SER A 1 90 ? 7.909 6.597 4.015 1.00 96.62 90 SER A O 1
ATOM 723 N N . LEU A 1 91 ? 7.799 6.300 1.787 1.00 96.81 91 LEU A N 1
ATOM 724 C CA . LEU A 1 91 ? 7.845 4.836 1.816 1.00 96.81 91 LEU A CA 1
ATOM 725 C C . LEU A 1 91 ? 9.145 4.342 2.467 1.00 96.81 91 LEU A C 1
ATOM 727 O O . LEU A 1 91 ? 9.093 3.482 3.347 1.00 96.81 91 LEU A O 1
ATOM 731 N N . SER A 1 92 ? 10.290 4.948 2.127 1.00 96.31 92 SER A N 1
ATOM 732 C CA . SER A 1 92 ? 11.586 4.656 2.760 1.00 96.31 92 SER A CA 1
ATOM 733 C C . SER A 1 92 ? 11.550 4.846 4.282 1.00 96.31 92 SER A C 1
ATOM 735 O O . SER A 1 92 ? 11.998 3.970 5.029 1.00 96.31 92 SER A O 1
ATOM 737 N N . ILE A 1 93 ? 11.024 5.983 4.756 1.00 95.12 93 ILE A N 1
ATOM 738 C CA . ILE A 1 93 ? 10.934 6.308 6.189 1.00 95.12 93 ILE A CA 1
ATOM 739 C C . ILE A 1 93 ? 10.033 5.301 6.908 1.00 95.12 93 ILE A C 1
ATOM 741 O O . ILE A 1 93 ? 10.417 4.762 7.949 1.00 95.12 93 ILE A O 1
ATOM 745 N N . VAL A 1 94 ? 8.856 5.022 6.344 1.00 94.94 94 VAL A N 1
ATOM 746 C CA . VAL A 1 94 ? 7.882 4.099 6.932 1.00 94.94 94 VAL A CA 1
ATOM 747 C C . VAL A 1 94 ? 8.450 2.684 7.026 1.00 94.94 94 VAL A C 1
ATOM 749 O O . VAL A 1 94 ? 8.422 2.099 8.110 1.00 94.94 94 VAL A O 1
ATOM 752 N N . LEU A 1 95 ? 9.008 2.151 5.936 1.00 94.94 95 LEU A N 1
ATOM 753 C CA . LEU A 1 95 ? 9.588 0.805 5.905 1.00 94.94 95 LEU A CA 1
ATOM 754 C C . LEU A 1 95 ? 10.757 0.666 6.879 1.00 94.94 95 LEU A C 1
ATOM 756 O O . LEU A 1 95 ? 10.818 -0.298 7.639 1.00 94.94 95 LEU A O 1
ATOM 760 N N . THR A 1 96 ? 11.648 1.659 6.917 1.00 92.88 96 THR A N 1
ATOM 761 C CA . THR A 1 96 ? 12.778 1.672 7.857 1.00 92.88 96 THR A CA 1
ATOM 762 C C . THR A 1 96 ? 12.293 1.629 9.304 1.00 92.88 96 THR A C 1
ATOM 764 O O . THR A 1 96 ? 12.851 0.903 10.128 1.00 92.88 96 THR A O 1
ATOM 767 N N . ASN A 1 97 ? 11.245 2.388 9.629 1.00 91.19 97 ASN A N 1
ATOM 768 C CA . ASN A 1 97 ? 10.655 2.364 10.960 1.00 91.19 97 ASN A CA 1
ATOM 769 C C . ASN A 1 97 ? 10.003 1.000 11.270 1.00 91.19 97 ASN A C 1
ATOM 771 O O . ASN A 1 97 ? 10.218 0.469 12.356 1.00 91.19 97 ASN A O 1
ATOM 775 N N . GLN A 1 98 ? 9.282 0.396 10.319 1.00 90.69 98 GLN A N 1
ATOM 776 C CA . GLN A 1 98 ? 8.688 -0.939 10.488 1.00 90.69 98 GLN A CA 1
ATOM 777 C C . GLN A 1 98 ? 9.746 -2.027 10.731 1.00 90.69 98 GLN A C 1
ATOM 779 O O . GLN A 1 98 ? 9.629 -2.808 11.673 1.00 90.69 98 GLN A O 1
ATOM 784 N N . MET A 1 99 ? 10.845 -2.023 9.971 1.00 89.81 99 MET A N 1
ATOM 785 C CA . MET A 1 99 ? 11.973 -2.939 10.194 1.00 89.81 99 MET A CA 1
ATOM 786 C C . MET A 1 99 ? 12.583 -2.809 11.587 1.00 89.81 99 MET A C 1
ATOM 788 O O . MET A 1 99 ? 12.938 -3.813 12.207 1.00 89.81 99 MET A O 1
ATOM 792 N N . ARG A 1 100 ? 12.719 -1.580 12.094 1.00 87.75 100 ARG A N 1
ATOM 793 C CA . ARG A 1 100 ? 13.269 -1.331 13.435 1.00 87.75 100 ARG A CA 1
ATOM 794 C C . ARG A 1 100 ? 12.352 -1.851 14.531 1.00 87.75 100 ARG A C 1
ATOM 796 O O . ARG A 1 100 ? 12.853 -2.438 15.490 1.00 87.75 100 ARG A O 1
ATOM 803 N N . GLN A 1 101 ? 11.041 -1.660 14.372 1.00 85.44 101 GLN A N 1
ATOM 804 C CA . GLN A 1 101 ? 10.035 -2.196 15.289 1.00 85.44 101 GLN A CA 1
ATOM 805 C C . GLN A 1 101 ? 10.082 -3.725 15.310 1.00 85.44 101 GLN A C 1
ATOM 807 O O . GLN A 1 101 ? 10.145 -4.314 16.387 1.00 85.44 101 GLN A O 1
ATOM 812 N N . PHE A 1 102 ? 10.176 -4.359 14.138 1.00 82.19 102 PHE A N 1
ATOM 813 C CA . PHE A 1 102 ? 10.314 -5.812 14.031 1.00 82.19 102 PHE A CA 1
ATOM 814 C C . PHE A 1 102 ? 11.621 -6.327 14.661 1.00 82.19 102 PHE A C 1
ATOM 816 O O . PHE A 1 102 ? 11.642 -7.342 15.351 1.00 82.19 102 PHE A O 1
ATOM 823 N N . SER A 1 103 ? 12.717 -5.581 14.499 1.00 81.06 103 SER A N 1
ATOM 824 C CA . SER A 1 103 ? 14.041 -5.924 15.040 1.00 81.06 103 SER A CA 1
ATOM 825 C C . SER A 1 103 ? 14.219 -5.562 16.524 1.00 81.06 103 SER A C 1
ATOM 827 O O . SER A 1 103 ? 15.349 -5.555 17.014 1.00 81.06 103 SER A O 1
ATOM 829 N N . SER A 1 104 ? 13.141 -5.202 17.242 1.00 70.00 104 SER A N 1
ATOM 830 C CA . SER A 1 104 ? 13.155 -4.782 18.660 1.00 70.00 104 SER A CA 1
ATOM 831 C C . SER A 1 104 ? 14.183 -3.686 18.984 1.00 70.00 104 SER A C 1
ATOM 833 O O . SER A 1 104 ? 14.668 -3.558 20.110 1.00 70.00 104 SER A O 1
ATOM 835 N N . SER A 1 105 ? 14.546 -2.879 17.987 1.00 64.69 105 SER A N 1
ATOM 836 C CA . SER A 1 105 ? 15.548 -1.832 18.130 1.00 64.69 105 SER A CA 1
ATOM 837 C C . SER A 1 105 ? 14.861 -0.564 18.621 1.00 64.69 105 SER A C 1
ATOM 839 O O . SER A 1 105 ? 14.365 0.232 17.822 1.00 64.69 105 SER A O 1
ATOM 841 N N . ASN A 1 106 ? 14.823 -0.384 19.946 1.00 53.75 106 ASN A N 1
ATOM 842 C CA . ASN A 1 106 ? 14.308 0.822 20.599 1.00 53.75 106 ASN A CA 1
ATOM 843 C C . ASN A 1 106 ? 15.101 2.048 20.128 1.00 53.75 106 ASN A C 1
ATOM 845 O O . ASN A 1 106 ? 16.145 2.397 20.677 1.00 53.75 106 ASN A O 1
ATOM 849 N N . THR A 1 107 ? 14.608 2.709 19.087 1.00 55.44 107 THR A N 1
ATOM 850 C CA . THR A 1 107 ? 15.145 3.981 18.621 1.00 55.44 107 THR A CA 1
ATOM 851 C C . THR A 1 107 ? 14.029 5.008 18.677 1.00 55.44 107 THR A C 1
ATOM 853 O O . THR A 1 107 ? 13.051 4.920 17.942 1.00 55.44 107 THR A O 1
ATOM 856 N N . ASN A 1 108 ? 14.184 5.983 19.577 1.00 51.56 108 ASN A N 1
ATOM 857 C CA . ASN A 1 108 ? 13.368 7.192 19.633 1.00 51.56 108 ASN A CA 1
ATOM 858 C C . ASN A 1 108 ? 13.608 7.993 18.346 1.00 51.56 108 ASN A C 1
ATOM 860 O O . ASN A 1 108 ? 14.476 8.862 18.295 1.00 51.56 108 ASN A O 1
ATOM 864 N N . GLN A 1 109 ? 12.905 7.654 17.269 1.00 56.62 109 GLN A N 1
ATOM 865 C CA . GLN A 1 109 ? 12.893 8.477 16.067 1.00 56.62 109 GLN A CA 1
ATOM 866 C C . GLN A 1 109 ? 11.952 9.671 16.256 1.00 56.62 109 GLN A C 1
ATOM 868 O O . GLN A 1 109 ? 11.001 9.624 17.033 1.00 56.62 109 GLN A O 1
ATOM 873 N N . ASN A 1 110 ? 12.233 10.757 15.530 1.00 62.22 110 ASN A N 1
ATOM 874 C CA . ASN A 1 110 ? 11.380 11.941 15.449 1.00 62.22 110 ASN A CA 1
ATOM 875 C C . ASN A 1 110 ? 9.961 11.545 15.010 1.00 62.22 110 ASN A C 1
ATOM 877 O O . ASN A 1 110 ? 9.690 11.424 13.813 1.00 62.22 110 ASN A O 1
ATOM 881 N N . ASN A 1 111 ? 9.052 11.394 15.979 1.00 72.31 111 ASN A N 1
ATOM 882 C CA . ASN A 1 111 ? 7.654 11.010 15.758 1.00 72.31 111 ASN A CA 1
ATOM 883 C C . ASN A 1 111 ? 6.949 11.893 14.711 1.00 72.31 111 ASN A C 1
ATOM 885 O O . ASN A 1 111 ? 6.076 11.409 13.996 1.00 72.31 111 ASN A O 1
ATOM 889 N N . GLY A 1 112 ? 7.360 13.161 14.574 1.00 82.31 112 GLY A N 1
ATOM 890 C CA . GLY A 1 112 ? 6.826 14.087 13.570 1.00 82.31 112 GLY A CA 1
ATOM 891 C C . GLY A 1 112 ? 7.105 13.665 12.123 1.00 82.31 112 GLY A C 1
ATOM 892 O O . GLY A 1 112 ? 6.173 13.595 11.330 1.00 82.31 112 GLY A O 1
ATOM 893 N N . LEU A 1 113 ? 8.354 13.314 11.792 1.00 86.44 113 LEU A N 1
ATOM 894 C CA . LEU A 1 113 ? 8.741 12.914 10.428 1.00 86.44 113 LEU A CA 1
ATOM 895 C C . LEU A 1 113 ? 8.088 11.595 10.012 1.00 86.44 113 LEU A C 1
ATOM 897 O O . LEU A 1 113 ? 7.650 11.444 8.876 1.00 86.44 113 LEU A O 1
ATOM 901 N N . ILE A 1 114 ? 7.995 10.642 10.944 1.00 89.19 114 ILE A N 1
ATOM 902 C CA . ILE A 1 114 ? 7.298 9.376 10.695 1.00 89.19 114 ILE A CA 1
ATOM 903 C C . ILE A 1 114 ? 5.808 9.635 10.471 1.00 89.19 114 ILE A C 1
ATOM 905 O O . ILE A 1 114 ? 5.222 9.041 9.571 1.00 89.19 114 ILE A O 1
ATOM 909 N N . SER A 1 115 ? 5.192 10.513 11.269 1.00 90.50 115 SER A N 1
ATOM 910 C CA . SER A 1 115 ? 3.782 10.870 11.097 1.00 90.50 115 SER A CA 1
ATOM 911 C C . SER A 1 115 ? 3.529 11.508 9.729 1.00 90.50 115 SER A C 1
ATOM 913 O O . SER A 1 115 ? 2.625 11.083 9.018 1.00 90.50 115 SER A O 1
ATOM 915 N N . GLU A 1 116 ? 4.364 12.462 9.311 1.00 92.44 116 GLU A N 1
ATOM 916 C CA . GLU A 1 116 ? 4.247 13.087 7.989 1.00 92.44 116 GLU A CA 1
ATOM 917 C C . GLU A 1 116 ? 4.406 12.064 6.853 1.00 92.44 116 GLU A C 1
ATOM 919 O O . GLU A 1 116 ? 3.586 12.023 5.935 1.00 92.44 116 GLU A O 1
ATOM 924 N N . ALA A 1 117 ? 5.403 11.179 6.950 1.00 94.44 117 ALA A N 1
ATOM 925 C CA . ALA A 1 117 ? 5.608 10.110 5.977 1.00 94.44 117 ALA A CA 1
ATOM 926 C C . ALA A 1 117 ? 4.395 9.166 5.895 1.00 94.44 117 ALA A C 1
ATOM 928 O O . ALA A 1 117 ? 3.941 8.832 4.800 1.00 94.44 117 ALA A O 1
ATOM 929 N N . LYS A 1 118 ? 3.816 8.781 7.043 1.00 94.81 118 LYS A N 1
ATOM 930 C CA . LYS A 1 118 ? 2.578 7.989 7.085 1.00 94.81 118 LYS A CA 1
ATOM 931 C C . LYS A 1 118 ? 1.418 8.723 6.417 1.00 94.81 118 LYS A C 1
ATOM 933 O O . LYS A 1 118 ? 0.670 8.091 5.681 1.00 94.81 118 LYS A O 1
ATOM 938 N N . SER A 1 119 ? 1.268 10.030 6.640 1.00 94.50 119 SER A N 1
ATOM 939 C CA . SER A 1 119 ? 0.212 10.832 6.009 1.00 94.50 119 SER A CA 1
ATOM 940 C C . SER A 1 119 ? 0.315 10.841 4.490 1.00 94.50 119 SER A C 1
ATOM 942 O O . SER A 1 119 ? -0.704 10.690 3.827 1.00 94.50 119 SER A O 1
ATOM 944 N N . ILE A 1 120 ? 1.525 10.947 3.936 1.00 95.88 120 ILE A N 1
ATOM 945 C CA . ILE A 1 120 ? 1.742 10.904 2.482 1.00 95.88 120 ILE A CA 1
ATOM 946 C C . ILE A 1 120 ? 1.340 9.537 1.922 1.00 95.88 120 ILE A C 1
ATOM 948 O O . ILE A 1 120 ? 0.553 9.480 0.984 1.00 95.88 120 ILE A O 1
ATOM 952 N N . VAL A 1 121 ? 1.789 8.439 2.539 1.00 96.25 121 VAL A N 1
ATOM 953 C CA . VAL A 1 121 ? 1.391 7.082 2.116 1.00 96.25 121 VAL A CA 1
ATOM 954 C C . VAL A 1 121 ? -0.128 6.895 2.204 1.00 96.25 121 VAL A C 1
ATOM 956 O O . VAL A 1 121 ? -0.740 6.361 1.281 1.00 96.25 121 VAL A O 1
ATOM 959 N N . CYS A 1 122 ? -0.755 7.386 3.278 1.00 94.75 122 CYS A N 1
ATOM 960 C CA . CYS A 1 122 ? -2.204 7.294 3.447 1.00 94.75 122 CYS A CA 1
ATOM 961 C C . CYS A 1 122 ? -2.972 8.152 2.434 1.00 94.75 122 CYS A C 1
ATOM 963 O O . CYS A 1 122 ? -4.065 7.776 2.036 1.00 94.75 122 CYS A O 1
ATOM 965 N N . LEU A 1 123 ? -2.439 9.294 1.999 1.00 93.56 123 LEU A N 1
ATOM 966 C CA . LEU A 1 123 ? -3.075 10.098 0.953 1.00 93.56 123 LEU A CA 1
ATOM 967 C C . LEU A 1 123 ? -3.091 9.362 -0.389 1.00 93.56 123 LEU A C 1
ATOM 969 O O . LEU A 1 123 ? -4.108 9.391 -1.076 1.00 93.56 123 LEU A O 1
ATOM 973 N N . GLU A 1 124 ? -2.004 8.679 -0.736 1.00 94.50 124 GLU A N 1
ATOM 974 C CA . GLU A 1 124 ? -1.917 7.907 -1.979 1.00 94.50 124 GLU A CA 1
ATOM 975 C C . GLU A 1 124 ? -2.852 6.699 -1.964 1.00 94.50 124 GLU A C 1
ATOM 977 O O . GLU A 1 124 ? -3.639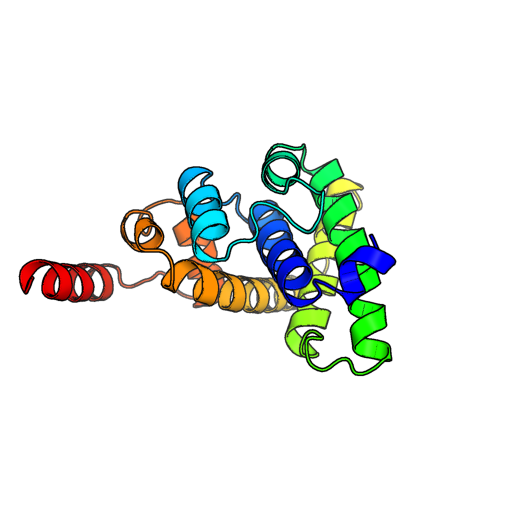 6.508 -2.889 1.00 94.50 124 GLU A O 1
ATOM 982 N N . VAL A 1 125 ? -2.852 5.914 -0.882 1.00 95.00 125 VAL A N 1
ATOM 983 C CA . VAL A 1 125 ? -3.747 4.749 -0.796 1.00 95.00 125 VAL A CA 1
ATOM 984 C C . VAL A 1 125 ? -5.223 5.162 -0.759 1.00 95.00 125 VAL A C 1
ATOM 986 O O . VAL A 1 125 ? -6.074 4.479 -1.318 1.00 95.00 125 VAL A O 1
ATOM 989 N N . MET A 1 126 ? -5.537 6.323 -0.177 1.00 92.94 126 MET A N 1
ATOM 990 C CA . MET A 1 126 ? -6.892 6.871 -0.178 1.00 92.94 126 MET A CA 1
ATOM 991 C C . MET A 1 126 ? -7.385 7.213 -1.583 1.00 92.94 126 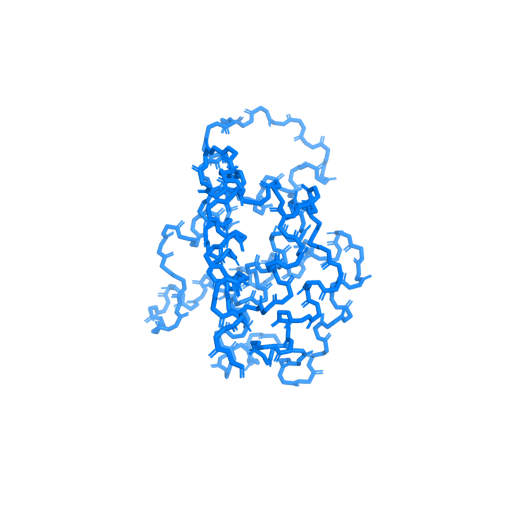MET A C 1
ATOM 993 O O . MET A 1 126 ? -8.565 7.016 -1.862 1.00 92.94 126 MET A O 1
ATOM 997 N N . GLN A 1 127 ? -6.513 7.689 -2.478 1.00 89.88 127 GLN A N 1
ATOM 998 C CA . GLN A 1 127 ? -6.888 7.912 -3.879 1.00 89.88 127 GLN A CA 1
ATOM 999 C C . GLN A 1 127 ? -7.280 6.596 -4.559 1.00 89.88 127 GLN A C 1
ATOM 1001 O O . GLN A 1 127 ? -8.254 6.565 -5.308 1.00 89.88 127 GLN A O 1
ATOM 1006 N N . VAL A 1 128 ? -6.585 5.501 -4.234 1.00 91.50 128 VAL A N 1
ATOM 1007 C CA . VAL A 1 128 ? -6.937 4.156 -4.709 1.00 91.50 128 VAL A CA 1
ATOM 1008 C C . VAL A 1 128 ? -8.282 3.705 -4.135 1.00 91.50 128 VAL A C 1
ATOM 1010 O O . VAL A 1 128 ? -9.157 3.255 -4.874 1.00 91.50 128 VAL A O 1
ATOM 1013 N N . PHE A 1 129 ? -8.489 3.876 -2.829 1.00 92.06 129 PHE A N 1
ATOM 1014 C CA . PHE A 1 129 ? -9.724 3.464 -2.161 1.00 92.06 129 PHE A CA 1
ATOM 1015 C C . PHE A 1 129 ? -10.958 4.213 -2.657 1.00 92.06 129 PHE A C 1
ATOM 1017 O O . PHE A 1 129 ? -12.014 3.610 -2.801 1.00 92.06 129 PHE A O 1
ATOM 1024 N N . ILE A 1 130 ? -10.835 5.503 -2.971 1.00 89.31 130 ILE A N 1
ATOM 1025 C CA . ILE A 1 130 ? -11.944 6.318 -3.489 1.00 89.31 130 ILE A CA 1
ATOM 1026 C C . ILE A 1 130 ? -12.489 5.771 -4.819 1.00 89.31 130 ILE A C 1
ATOM 1028 O O . ILE A 1 130 ? -13.662 5.971 -5.122 1.00 89.31 130 ILE A O 1
ATOM 1032 N N . MET A 1 131 ? -11.685 5.039 -5.594 1.00 86.19 131 MET A N 1
ATOM 1033 C CA . MET A 1 131 ? -12.151 4.388 -6.826 1.00 86.19 131 MET A CA 1
ATOM 1034 C C . MET A 1 131 ? -12.966 3.109 -6.572 1.00 86.19 131 MET A C 1
ATOM 1036 O O . MET A 1 131 ? -13.570 2.574 -7.499 1.00 86.19 131 MET A O 1
ATOM 1040 N N . CYS A 1 132 ? -12.996 2.609 -5.336 1.00 87.88 132 CYS A N 1
ATOM 1041 C CA . CYS A 1 132 ? -13.595 1.330 -4.976 1.00 87.88 132 CYS A CA 1
ATOM 1042 C C . CYS A 1 132 ? -14.949 1.552 -4.286 1.00 87.88 132 CYS A C 1
ATOM 1044 O O . CYS A 1 132 ? -14.975 2.069 -3.171 1.00 87.88 132 CYS A O 1
ATOM 1046 N N . PRO A 1 133 ? -16.091 1.138 -4.865 1.00 83.94 133 PRO A N 1
ATOM 1047 C CA . PRO A 1 133 ? -17.406 1.373 -4.260 1.00 83.94 133 PRO A CA 1
ATOM 1048 C C . PRO A 1 133 ? -17.537 0.838 -2.826 1.00 83.94 133 PRO A C 1
ATOM 1050 O O . PRO A 1 133 ? -18.199 1.454 -1.988 1.00 83.94 133 PRO A O 1
ATOM 1053 N N . LEU A 1 134 ? -16.864 -0.278 -2.520 1.00 88.88 134 LEU A N 1
ATOM 1054 C CA . LEU A 1 134 ? -16.891 -0.899 -1.197 1.00 88.88 134 LEU A CA 1
ATOM 1055 C C . LEU A 1 134 ? -16.252 -0.013 -0.114 1.00 88.88 134 LEU A C 1
ATOM 1057 O O . LEU A 1 134 ? -16.693 -0.040 1.035 1.00 88.88 134 LEU A O 1
ATOM 1061 N N . PHE A 1 135 ? -15.288 0.842 -0.471 1.00 89.00 135 PHE A N 1
ATOM 1062 C CA . PHE A 1 135 ? -14.669 1.793 0.459 1.00 89.00 135 PHE A CA 1
ATOM 1063 C C . PHE A 1 135 ? -15.713 2.650 1.185 1.00 89.00 135 PHE A C 1
ATOM 1065 O O . PHE A 1 135 ? -15.628 2.849 2.395 1.00 89.00 135 PHE A O 1
ATOM 1072 N N . TYR A 1 136 ? -16.747 3.101 0.476 1.00 86.06 136 TYR A N 1
ATOM 1073 C CA . TYR A 1 136 ? -17.781 3.960 1.051 1.00 86.06 136 TYR A CA 1
ATOM 1074 C C . TYR A 1 136 ? -18.697 3.235 2.036 1.00 86.06 136 TYR A C 1
ATOM 1076 O O . TYR A 1 136 ? -19.240 3.860 2.947 1.00 86.06 136 TYR A O 1
ATOM 1084 N N . THR A 1 137 ? -18.839 1.917 1.893 1.00 88.50 137 THR A N 1
ATOM 1085 C CA . THR A 1 137 ? -19.546 1.086 2.878 1.00 88.50 137 THR A CA 1
ATOM 1086 C C . THR A 1 137 ? -18.696 0.800 4.114 1.00 88.50 137 THR A C 1
ATOM 1088 O O . THR A 1 137 ? -19.242 0.634 5.201 1.00 88.50 137 THR A O 1
ATOM 1091 N N . LEU A 1 138 ? -17.367 0.822 3.967 1.00 88.75 138 LEU A N 1
ATOM 1092 C CA . LEU A 1 138 ? -16.396 0.532 5.023 1.00 88.75 138 LEU A CA 1
ATOM 1093 C C . LEU A 1 138 ? -15.798 1.793 5.662 1.00 88.75 138 LEU A C 1
ATOM 1095 O O . LEU A 1 138 ? -14.861 1.704 6.445 1.00 88.75 138 LEU A O 1
ATOM 1099 N N . ILE A 1 139 ? -16.346 2.978 5.387 1.00 84.75 139 ILE A N 1
ATOM 1100 C CA . ILE A 1 139 ? -15.843 4.245 5.943 1.00 84.75 139 ILE A CA 1
ATOM 1101 C C . ILE A 1 139 ? -15.890 4.292 7.484 1.00 84.75 139 ILE A C 1
ATOM 1103 O O . ILE A 1 139 ? -15.102 4.996 8.119 1.00 84.75 139 ILE A O 1
ATOM 1107 N N . ASP A 1 140 ? -16.818 3.532 8.072 1.00 83.94 140 ASP A N 1
ATOM 1108 C CA . ASP A 1 140 ? -17.032 3.426 9.516 1.00 83.94 140 ASP A CA 1
ATOM 1109 C C . ASP A 1 140 ? -16.133 2.345 10.166 1.00 83.94 140 ASP A C 1
ATOM 1111 O O . ASP A 1 140 ? -16.051 2.277 11.395 1.00 83.94 140 ASP A O 1
ATOM 1115 N N . ASP A 1 141 ? -15.418 1.534 9.372 1.00 91.69 141 ASP A N 1
ATOM 1116 C CA . ASP A 1 141 ? -14.448 0.548 9.863 1.00 91.69 141 ASP A CA 1
ATOM 1117 C C . ASP A 1 141 ? -13.272 1.235 10.580 1.00 91.69 141 ASP A C 1
ATOM 1119 O O . ASP A 1 141 ? -12.755 2.263 10.135 1.00 91.69 141 ASP A O 1
ATOM 1123 N N . SER A 1 142 ? -12.818 0.676 11.708 1.00 91.19 142 SER A N 1
ATOM 1124 C CA . SER A 1 142 ? -11.793 1.311 12.548 1.00 91.19 142 SER A CA 1
ATOM 1125 C C . SER A 1 142 ? -10.445 1.477 11.848 1.00 91.19 142 SER A C 1
ATOM 1127 O O . SER A 1 142 ? -9.741 2.466 12.094 1.00 91.19 142 SER A O 1
ATOM 1129 N N . ASN A 1 143 ? -10.078 0.533 10.985 1.00 93.50 143 ASN A N 1
ATOM 1130 C CA . ASN A 1 143 ? -8.802 0.543 10.284 1.00 93.50 143 ASN A CA 1
ATOM 1131 C C . ASN A 1 143 ? -8.862 1.526 9.117 1.00 93.50 143 ASN A C 1
ATOM 1133 O O . ASN A 1 143 ? -7.980 2.379 8.988 1.00 93.50 143 ASN A O 1
ATOM 1137 N N . VAL A 1 144 ? -9.957 1.509 8.351 1.00 91.88 144 VAL A N 1
ATOM 1138 C CA . VAL A 1 144 ? -10.218 2.495 7.287 1.00 91.88 144 VAL A CA 1
ATOM 1139 C C . VAL A 1 144 ? -10.234 3.914 7.856 1.00 91.88 144 VAL A C 1
ATOM 1141 O O . VAL A 1 144 ? -9.557 4.810 7.353 1.00 91.88 144 VAL A O 1
ATOM 1144 N N . ASN A 1 145 ? -10.916 4.115 8.979 1.00 90.12 145 ASN A N 1
ATOM 1145 C CA . ASN A 1 145 ? -10.977 5.389 9.684 1.00 90.12 145 ASN A CA 1
ATOM 1146 C C . ASN A 1 145 ? -9.593 5.864 10.161 1.00 90.12 145 ASN A C 1
ATOM 1148 O O . ASN A 1 145 ? -9.276 7.052 10.081 1.00 90.12 145 ASN A O 1
ATOM 1152 N N . SER A 1 146 ? -8.741 4.945 10.618 1.00 92.12 146 SER A N 1
ATOM 1153 C CA . SER A 1 146 ? -7.364 5.259 11.017 1.00 92.12 146 SER A CA 1
ATOM 1154 C C . SER A 1 146 ? -6.518 5.727 9.830 1.00 92.12 146 SER A C 1
ATOM 1156 O O . SER A 1 146 ? -5.815 6.733 9.951 1.00 92.12 146 SER A O 1
ATOM 1158 N N . ILE A 1 147 ? -6.654 5.073 8.671 1.00 93.31 147 ILE A N 1
ATOM 1159 C CA . ILE A 1 147 ? -6.014 5.490 7.414 1.00 93.31 147 ILE A CA 1
ATOM 1160 C C . ILE A 1 147 ? -6.504 6.889 7.017 1.00 93.31 147 ILE A C 1
ATOM 1162 O O . ILE A 1 147 ? -5.697 7.786 6.766 1.00 93.31 147 ILE A O 1
ATOM 1166 N N . MET A 1 148 ? -7.820 7.123 7.044 1.00 90.56 148 MET A N 1
ATOM 1167 C CA . MET A 1 148 ? -8.410 8.425 6.715 1.00 90.56 148 MET A CA 1
ATOM 1168 C C . MET A 1 148 ? -7.946 9.535 7.660 1.00 90.56 148 MET A C 1
ATOM 1170 O O . MET A 1 148 ? -7.592 10.625 7.212 1.00 90.56 148 MET A O 1
ATOM 1174 N N . LYS A 1 149 ? -7.917 9.275 8.970 1.00 88.69 149 LYS A N 1
ATOM 1175 C CA . LYS A 1 149 ? -7.416 10.226 9.971 1.00 88.69 149 LYS A CA 1
ATOM 1176 C C . LYS A 1 149 ? -5.955 10.570 9.734 1.00 88.69 149 LYS A C 1
ATOM 1178 O O . LYS A 1 149 ? -5.597 11.743 9.824 1.00 88.69 149 LYS A O 1
ATOM 1183 N N . GLN A 1 150 ? -5.127 9.576 9.413 1.00 91.88 150 GLN A N 1
ATOM 1184 C CA . GLN A 1 150 ? -3.719 9.802 9.105 1.00 91.88 150 GLN A CA 1
ATOM 1185 C C . GLN A 1 150 ? -3.551 10.617 7.814 1.00 91.88 150 GLN A C 1
ATOM 1187 O O . GLN A 1 150 ? -2.724 11.527 7.784 1.00 91.88 150 GLN A O 1
ATOM 1192 N N . ALA A 1 151 ? -4.344 10.340 6.774 1.00 89.75 151 ALA A N 1
ATOM 1193 C CA . ALA A 1 151 ? -4.316 11.080 5.511 1.00 89.75 151 ALA A CA 1
ATOM 1194 C C . ALA A 1 151 ? -4.767 12.543 5.674 1.00 89.75 151 ALA A C 1
ATOM 1196 O O . ALA A 1 151 ? -4.142 13.456 5.141 1.00 89.75 151 ALA A O 1
ATOM 1197 N N . LEU A 1 152 ? -5.852 12.776 6.419 1.00 85.19 152 LEU A N 1
ATOM 1198 C CA . LEU A 1 152 ? -6.515 14.082 6.517 1.00 85.19 152 LEU A CA 1
ATOM 1199 C C . LEU A 1 152 ? -6.028 14.942 7.691 1.00 85.19 152 LEU A C 1
ATOM 1201 O O . LEU A 1 152 ? -6.376 16.120 7.767 1.00 85.19 152 LEU A O 1
ATOM 1205 N N . GLY A 1 153 ? -5.302 14.359 8.650 1.00 79.81 153 GLY A N 1
ATOM 1206 C CA . GLY A 1 153 ? -4.896 15.023 9.895 1.00 79.81 153 GLY A CA 1
ATOM 1207 C C . GLY A 1 153 ? -6.060 15.359 10.841 1.00 79.81 153 GLY A C 1
ATOM 1208 O O . GLY A 1 153 ? -5.868 16.052 11.838 1.00 79.81 153 GLY A O 1
ATOM 1209 N N . ARG A 1 154 ? -7.277 14.892 10.538 1.00 73.94 154 ARG A N 1
ATOM 1210 C CA . ARG A 1 154 ? -8.501 15.108 11.322 1.00 73.94 154 ARG A CA 1
ATOM 1211 C C . ARG A 1 154 ? -9.450 13.929 11.167 1.00 73.94 154 ARG A C 1
ATOM 1213 O O . ARG A 1 154 ? -9.389 13.212 10.172 1.00 73.94 154 ARG A O 1
ATOM 1220 N N . SER A 1 155 ? -10.369 13.763 12.118 1.00 63.75 155 SER A N 1
ATOM 1221 C CA . SER A 1 155 ? -11.472 12.818 11.927 1.00 63.75 155 SE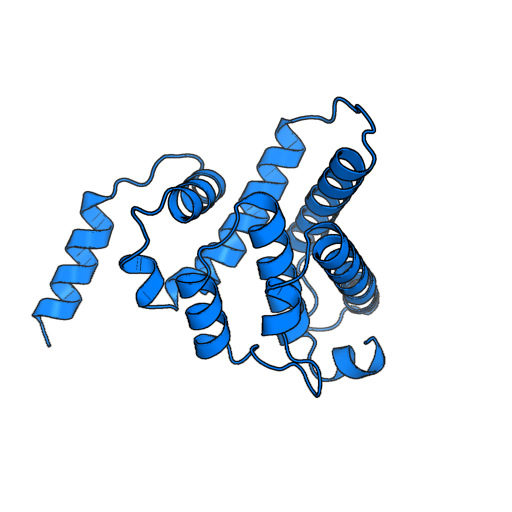R A CA 1
ATOM 1222 C C . SER A 1 155 ? -12.349 13.288 10.760 1.00 63.75 155 SER A C 1
ATOM 1224 O O . SER A 1 155 ? -12.726 14.464 10.744 1.00 63.75 155 SER A O 1
ATOM 1226 N N . PRO A 1 156 ? -12.690 12.406 9.804 1.00 60.84 156 PRO A N 1
ATOM 1227 C CA . PRO A 1 156 ? -13.686 12.701 8.785 1.00 60.84 156 PRO A CA 1
ATOM 1228 C C . PRO A 1 156 ? -14.978 13.236 9.416 1.00 60.84 156 PRO A C 1
ATOM 1230 O O . PRO A 1 156 ? -15.414 12.751 10.460 1.00 60.84 156 PRO A O 1
ATOM 1233 N N . ALA A 1 157 ? -15.593 14.242 8.796 1.00 59.56 157 ALA A N 1
ATOM 1234 C CA . ALA A 1 157 ? -16.959 14.642 9.116 1.00 59.56 157 ALA A CA 1
ATOM 1235 C C . ALA A 1 157 ? -17.905 13.738 8.308 1.00 59.56 157 ALA A C 1
ATOM 1237 O O . ALA A 1 157 ? -18.253 14.053 7.173 1.00 59.56 157 ALA A O 1
ATOM 1238 N N . TYR A 1 158 ? -18.239 12.574 8.872 1.00 55.72 158 TYR A N 1
ATOM 1239 C CA . TYR A 1 158 ? -18.859 11.439 8.168 1.00 55.72 158 TYR A CA 1
ATOM 1240 C C . TYR A 1 158 ? -20.217 11.729 7.520 1.00 55.72 158 TYR A C 1
ATOM 1242 O O . TYR A 1 158 ? -20.535 11.102 6.514 1.00 55.72 158 TYR A O 1
ATOM 1250 N N . GLY A 1 159 ? -20.990 12.685 8.050 1.00 55.50 159 GLY A N 1
ATOM 1251 C CA . GLY A 1 159 ? -22.312 13.019 7.504 1.00 55.50 159 GLY A CA 1
ATOM 1252 C C . GLY A 1 159 ? -22.242 13.421 6.029 1.00 55.50 159 GLY A C 1
ATOM 1253 O O . GLY A 1 159 ? -22.861 12.799 5.183 1.00 55.50 159 GLY A O 1
ATOM 1254 N N . SER A 1 160 ? -21.360 14.358 5.678 1.00 55.28 160 SER A N 1
ATOM 1255 C CA . SER A 1 160 ? -21.362 14.968 4.340 1.00 55.28 160 SER A CA 1
ATOM 1256 C C . SER A 1 160 ? -21.007 14.002 3.195 1.00 55.28 160 SER A C 1
ATOM 1258 O O . SER A 1 160 ? -21.591 14.089 2.123 1.00 55.28 160 SER A O 1
ATOM 1260 N N . ILE A 1 161 ? -20.091 13.046 3.395 1.00 55.75 161 ILE A N 1
ATOM 1261 C CA . ILE A 1 161 ? -19.658 12.136 2.312 1.00 55.75 161 ILE A CA 1
ATOM 1262 C C . ILE A 1 161 ? -20.674 11.009 2.095 1.00 55.75 161 ILE A C 1
ATOM 1264 O O . ILE A 1 161 ? -20.996 10.687 0.953 1.00 55.75 161 ILE A O 1
ATOM 1268 N N . LYS A 1 162 ? -21.208 10.435 3.180 1.00 54.62 162 LYS A N 1
ATOM 1269 C CA . LYS A 1 162 ? -22.235 9.388 3.118 1.00 54.62 162 LYS A CA 1
ATOM 1270 C C . LYS A 1 162 ? -23.536 9.943 2.534 1.00 54.62 162 LYS A C 1
ATOM 1272 O O . LYS A 1 162 ? -24.105 9.309 1.653 1.00 54.62 162 LYS A O 1
ATOM 1277 N N . ASP A 1 163 ? -23.925 11.154 2.936 1.00 54.66 163 ASP A N 1
ATOM 1278 C CA . ASP A 1 163 ? -25.123 11.838 2.436 1.00 54.66 163 ASP A CA 1
ATOM 1279 C C . ASP A 1 163 ? -24.997 12.196 0.943 1.00 54.66 163 ASP A C 1
ATOM 1281 O O . ASP A 1 163 ? -25.921 11.958 0.164 1.00 54.66 163 ASP A O 1
ATOM 1285 N N . VAL A 1 164 ? -23.832 12.697 0.505 1.00 55.09 164 VAL A N 1
ATOM 1286 C CA . VAL A 1 164 ? -23.579 13.012 -0.914 1.00 55.09 164 VAL A CA 1
ATOM 1287 C C . VAL A 1 164 ? -23.602 11.746 -1.773 1.00 55.09 164 VAL A C 1
ATOM 1289 O O . VAL A 1 164 ? -24.235 11.726 -2.823 1.00 55.09 164 VAL A O 1
ATOM 1292 N N . LEU A 1 165 ? -22.989 10.651 -1.332 1.00 54.19 165 LEU A N 1
ATOM 1293 C CA . LEU A 1 165 ? -22.967 9.409 -2.113 1.00 54.19 165 LEU A CA 1
ATOM 1294 C C . LEU A 1 165 ? -24.317 8.691 -2.127 1.00 54.19 165 LEU A C 1
ATOM 1296 O O . LEU A 1 165 ? -24.705 8.151 -3.159 1.00 54.19 165 LEU A O 1
ATOM 1300 N N . GLN A 1 166 ? -25.068 8.735 -1.024 1.00 53.25 166 GLN A N 1
ATOM 1301 C CA . GLN A 1 166 ? -26.439 8.229 -0.990 1.00 53.25 166 GLN A CA 1
ATOM 1302 C C . GLN A 1 166 ? -27.361 9.022 -1.924 1.00 53.25 166 GLN A C 1
ATOM 1304 O O . GLN A 1 166 ? -28.205 8.408 -2.572 1.00 53.25 166 GLN A O 1
ATOM 1309 N N . SER A 1 167 ? -27.168 10.340 -2.076 1.00 46.91 167 SER A N 1
ATOM 1310 C CA . SER A 1 167 ? -27.914 11.117 -3.080 1.00 46.91 167 SER A CA 1
ATOM 1311 C C . SER A 1 167 ? -27.589 10.721 -4.525 1.00 46.91 167 SER A C 1
ATOM 1313 O O . SER A 1 167 ? -28.491 10.690 -5.351 1.00 46.91 167 SER A O 1
ATOM 1315 N N . PHE A 1 168 ? -26.350 10.315 -4.829 1.00 45.97 168 PHE A N 1
ATOM 1316 C CA . PHE A 1 168 ? -25.985 9.843 -6.173 1.00 45.97 168 PHE A CA 1
ATOM 1317 C C . PHE A 1 168 ? -26.524 8.444 -6.502 1.00 45.97 168 PHE A C 1
ATOM 1319 O O . PHE A 1 168 ? -26.759 8.144 -7.669 1.00 45.97 168 PHE A O 1
ATOM 1326 N N . VAL A 1 169 ? -26.713 7.590 -5.493 1.00 51.16 169 VAL A N 1
ATOM 1327 C CA . VAL A 1 169 ? -27.282 6.240 -5.660 1.00 51.16 169 VAL A CA 1
ATOM 1328 C C . VAL A 1 169 ? -28.817 6.268 -5.690 1.00 51.16 169 VAL A C 1
ATOM 1330 O O . VAL A 1 169 ? -29.420 5.383 -6.282 1.00 51.16 169 VAL A O 1
ATOM 1333 N N . ALA A 1 170 ? -29.457 7.276 -5.088 1.00 48.06 170 ALA A N 1
ATOM 1334 C CA . ALA A 1 170 ? -30.915 7.439 -5.105 1.00 48.06 170 ALA A CA 1
ATOM 1335 C C . ALA A 1 170 ? -31.473 8.020 -6.423 1.00 48.06 170 ALA A C 1
ATOM 1337 O O . ALA A 1 170 ? -32.675 7.916 -6.661 1.00 48.06 170 ALA A O 1
ATOM 1338 N N . ASP A 1 171 ? -30.614 8.610 -7.260 1.00 44.03 171 ASP A N 1
ATOM 1339 C CA . ASP A 1 171 ? -30.965 9.213 -8.556 1.00 44.03 171 ASP A CA 1
ATOM 1340 C C . ASP A 1 171 ? -30.719 8.270 -9.767 1.00 44.03 171 ASP A C 1
ATOM 1342 O O . ASP A 1 171 ? -30.750 8.721 -10.917 1.00 44.03 171 ASP A O 1
ATOM 1346 N N . GLN A 1 172 ? -30.491 6.966 -9.536 1.00 40.16 172 GLN A N 1
ATOM 1347 C CA . GLN A 1 172 ? -30.460 5.903 -10.563 1.00 40.16 172 GLN A CA 1
ATOM 1348 C C . GLN A 1 172 ? -31.606 4.907 -10.368 1.00 40.16 172 GLN A C 1
ATOM 1350 O O . GLN A 1 172 ? -32.163 4.463 -11.399 1.00 40.16 172 GLN A O 1
#

Secondary structure (DSSP, 8-state):
-HHHHHT-HHHHHHHHHHHHHHHHH---HHHHHHHHHHTT-SEETTEEHHHHHTS-HHHHHHHHHHHHHHHHHHHHTT-TTSPPHHHHHHHHHHHHHHHHHHTT------HHHHHHHHHHHHHHHHHHHHT-HHHHHSTTSHHHHHHHHHHHSS---HHHHHHHHHHHHHT-

Radius of gyration: 16.63 Å; chains: 1; bounding box: 49×30×38 Å

Foldseek 3Di:
DLVLCVVPVQLLVLLLLVLLLCLVQNDPLVLVVLLCVLVVSCDRPPDRSNVLSVDDNVSSLVSSVVSLVSLVVCVVVVPVSRDDPLLSVLSVLSSVVSVCVVVVPPDPDDPVSNLVSLLSSLLVVVVSSVSGPVLLVCCVPPSSQVSVCSNPVHGDPNCPVNVVVVVVVVVD

Sequence (172 aa):
MIDLREAHIEEFNMLLILLVTDLLFKIPDELLDNVMDVTHIKSIGNLNIAHVFASDDQLKLMIASLVHASARIDRDENHPSAFYDKLFNSLSIVLTNQMRQFSSSNTNQNNGLISEAKSIVCLEVMQVFIMCPLFYTLIDDSNVNSIMKQALGRSPAYGSIKDVLQSFVADQ

Organism: NCBI:txid433720

pLDDT: mean 85.75, std 14.04, range [40.16, 97.31]